Protein AF-D8WWE9-F1 (afdb_monomer)

Nearest PDB structures (foldseek):
  2ols-assembly1_A  TM=8.909E-01  e=7.713E-04  Neisseria meningitidis MC58
  7w42-assembly1_A  TM=5.062E-01  e=3.709E+00  Bacillus subtilis subsp. subtilis str. 168
  7w42-assembly1_B  TM=5.031E-01  e=4.239E+00  Bacillus subtilis subsp. subtilis str. 168
  7w46-assembly1_A  TM=4.841E-01  e=5.918E+00  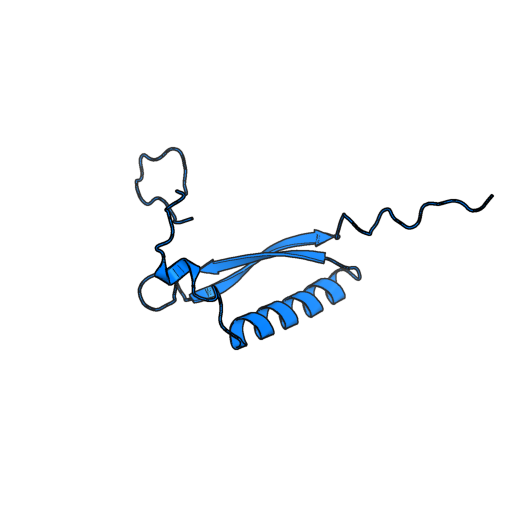Bacillus subtilis subsp. subtilis str. 168

Organism: NCBI:txid857391

Mean predicted aligned error: 7.58 Å

Radius of gyration: 18.25 Å; Cα contacts (8 Å, |Δi|>4): 81; chains: 1; bounding box: 38×42×53 Å

Solvent-accessible surface area (backbone atoms only — not comparable to full-atom values): 5784 Å² total; per-residue (Å²): 109,45,77,44,86,56,90,84,56,94,54,69,55,43,84,66,85,76,52,79,68,61,71,75,48,78,94,66,54,72,68,55,51,53,52,50,52,56,48,51,52,54,51,24,65,73,71,73,46,67,61,43,71,45,67,49,62,38,53,74,45,79,90,40,63,76,42,45,76,44,80,78,45,78,43,73,47,75,82,73,75,68,76,84,74,77,77,91,126

Sequence (89 aa):
MIYDNDPNTEEPVKTINTTPEERGKYVINDDEILQLAKWACIIEDHYGKGMDIEWAKDGDGVNVGTGKLFIVQARPETVHSQTSKGSIE

InterPro domains:
  IPR002192 Pyruvate phosphate dikinase, AMP/ATP-binding [PF01326] (8-86)
  IPR006319 Phosphoenolpyruvate synthase [PTHR43030] (1-85)

pLDDT: mean 87.79, std 15.48, range [37.56, 98.75]

Structure (mmCIF, N/CA/C/O backbone):
data_AF-D8WWE9-F1
#
_entry.id   AF-D8WWE9-F1
#
loop_
_atom_site.group_PDB
_atom_site.id
_atom_site.type_symbol
_atom_site.label_atom_id
_atom_site.label_alt_id
_atom_site.label_comp_id
_atom_site.label_asym_id
_atom_site.label_entity_id
_atom_site.label_seq_id
_atom_site.pdbx_PDB_ins_code
_atom_site.Cartn_x
_atom_site.Cartn_y
_atom_site.Cartn_z
_atom_site.occupancy
_atom_site.B_iso_or_equiv
_atom_site.auth_seq_id
_atom_site.auth_comp_id
_atom_site.auth_asym_id
_atom_site.auth_atom_id
_atom_site.pdbx_PDB_model_num
ATOM 1 N N . MET A 1 1 ? 13.334 -1.999 -3.268 1.00 81.38 1 MET A N 1
ATOM 2 C CA . MET A 1 1 ? 13.803 -3.245 -2.630 1.00 81.38 1 MET A CA 1
ATOM 3 C C . MET A 1 1 ? 13.328 -4.396 -3.491 1.00 81.38 1 MET A C 1
ATOM 5 O O . MET A 1 1 ? 12.203 -4.326 -3.968 1.00 81.38 1 MET A O 1
ATOM 9 N N . ILE A 1 2 ? 14.172 -5.387 -3.741 1.00 84.94 2 ILE A N 1
ATOM 10 C CA . ILE A 1 2 ? 13.803 -6.595 -4.488 1.00 84.94 2 ILE A CA 1
ATOM 11 C C . ILE A 1 2 ? 14.180 -7.824 -3.666 1.00 84.94 2 ILE A C 1
ATOM 13 O O . ILE A 1 2 ? 15.114 -7.747 -2.866 1.00 84.94 2 ILE A O 1
ATOM 17 N N . TYR A 1 3 ? 13.473 -8.936 -3.869 1.00 83.31 3 TYR A N 1
ATOM 18 C CA . TYR A 1 3 ? 13.875 -10.217 -3.294 1.00 83.31 3 TYR A CA 1
ATOM 19 C C . TYR A 1 3 ? 15.246 -10.624 -3.825 1.00 83.31 3 TYR A C 1
ATOM 21 O O . TYR A 1 3 ? 15.533 -10.475 -5.020 1.00 83.31 3 TYR A O 1
ATOM 29 N N . ASP A 1 4 ? 16.093 -11.113 -2.927 1.00 87.38 4 ASP A N 1
ATOM 30 C CA . ASP A 1 4 ? 17.361 -11.701 -3.311 1.00 87.38 4 ASP A CA 1
ATOM 31 C C . ASP A 1 4 ? 17.183 -13.208 -3.505 1.00 87.38 4 ASP A C 1
ATOM 33 O O . ASP A 1 4 ? 16.868 -13.941 -2.575 1.00 87.38 4 ASP A O 1
ATOM 37 N N . ASN A 1 5 ? 17.329 -13.660 -4.750 1.00 84.06 5 ASN A N 1
ATOM 38 C CA . ASN A 1 5 ? 17.102 -15.057 -5.127 1.00 84.06 5 ASN A CA 1
ATOM 39 C C . ASN A 1 5 ? 18.366 -15.922 -4.998 1.00 84.06 5 ASN A C 1
ATOM 41 O O . ASN A 1 5 ? 18.355 -17.073 -5.432 1.00 84.06 5 ASN A O 1
ATOM 45 N N . ASP A 1 6 ? 19.465 -15.378 -4.467 1.00 89.00 6 ASP A N 1
ATOM 46 C CA . ASP A 1 6 ? 20.654 -16.172 -4.163 1.00 89.00 6 ASP A CA 1
ATOM 47 C C . ASP A 1 6 ? 20.370 -17.044 -2.930 1.00 89.00 6 ASP A C 1
ATOM 49 O O . ASP A 1 6 ? 20.174 -16.506 -1.844 1.00 89.00 6 ASP A O 1
ATOM 53 N N . PRO A 1 7 ? 20.355 -18.383 -3.048 1.00 85.50 7 PRO A N 1
ATOM 54 C CA . PRO A 1 7 ? 20.072 -19.260 -1.914 1.00 85.50 7 PRO A CA 1
ATOM 55 C C . PRO A 1 7 ? 21.139 -19.200 -0.807 1.00 85.50 7 PRO A C 1
ATOM 57 O O . PRO A 1 7 ? 20.920 -19.764 0.261 1.00 85.50 7 PRO A O 1
ATOM 60 N N . ASN A 1 8 ? 22.287 -18.558 -1.055 1.00 90.88 8 ASN A N 1
ATOM 61 C CA . ASN A 1 8 ? 23.370 -18.392 -0.085 1.00 90.88 8 ASN A CA 1
ATOM 62 C C . ASN A 1 8 ? 23.401 -16.996 0.554 1.00 90.88 8 ASN A C 1
ATOM 64 O O . ASN A 1 8 ? 24.315 -16.711 1.326 1.00 90.88 8 ASN A O 1
ATOM 68 N N . THR A 1 9 ? 22.456 -16.116 0.214 1.00 89.12 9 THR A N 1
ATOM 69 C CA . THR A 1 9 ? 22.380 -14.783 0.814 1.00 89.12 9 THR A CA 1
ATOM 70 C C . THR A 1 9 ? 21.918 -14.871 2.269 1.00 89.12 9 THR A C 1
ATOM 72 O O . THR A 1 9 ? 21.010 -15.635 2.601 1.00 89.12 9 THR A O 1
ATOM 75 N N . GLU A 1 10 ? 22.537 -14.087 3.150 1.00 88.25 10 GLU A N 1
ATOM 76 C CA . GLU A 1 10 ? 22.070 -13.947 4.537 1.00 88.25 10 GLU A CA 1
ATOM 77 C C . GLU A 1 10 ? 20.835 -13.034 4.622 1.00 88.25 10 GLU A C 1
ATOM 79 O O . GLU A 1 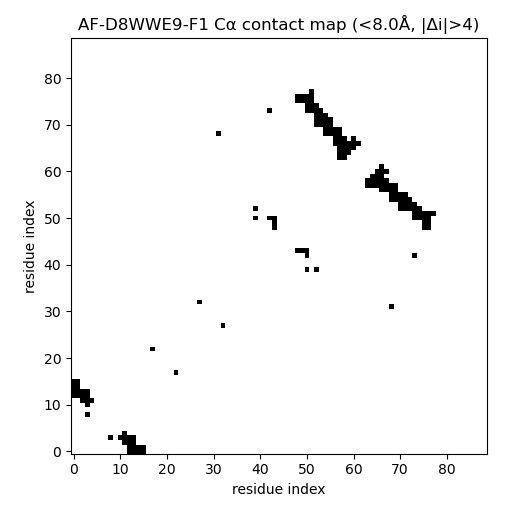10 ? 20.020 -13.177 5.533 1.00 88.25 10 GLU A O 1
ATOM 84 N N . GLU A 1 11 ? 20.667 -12.130 3.651 1.00 90.56 11 GLU A N 1
ATOM 85 C CA . GLU A 1 11 ? 19.613 -11.116 3.627 1.00 90.56 11 GLU A CA 1
ATOM 86 C C . GLU A 1 11 ? 18.595 -11.419 2.513 1.00 90.56 11 GLU A C 1
ATOM 88 O O . GLU A 1 11 ? 18.944 -11.385 1.333 1.00 90.56 11 GLU A O 1
ATOM 93 N N . PRO A 1 12 ? 17.307 -11.654 2.827 1.00 87.75 12 PRO A N 1
ATOM 94 C CA . PRO A 1 12 ? 16.309 -12.094 1.842 1.00 87.75 12 PRO A CA 1
ATOM 95 C C . PRO A 1 12 ? 15.935 -11.015 0.812 1.00 87.75 12 PRO A C 1
ATOM 97 O O . PRO A 1 12 ? 15.179 -11.265 -0.132 1.00 87.75 12 PRO A O 1
ATOM 100 N N . VAL A 1 13 ? 16.411 -9.787 1.012 1.00 89.56 13 VAL A N 1
ATOM 101 C CA . VAL A 1 13 ? 16.080 -8.620 0.205 1.00 89.56 13 VAL A CA 1
ATOM 102 C C . VAL A 1 13 ? 17.306 -7.746 -0.007 1.00 89.56 13 VAL A C 1
ATOM 104 O O . VAL A 1 13 ? 18.156 -7.602 0.867 1.00 89.56 13 VAL A O 1
ATOM 107 N N . LYS A 1 14 ? 17.354 -7.078 -1.161 1.00 90.50 14 LYS A N 1
ATOM 108 C CA . LYS A 1 14 ? 18.380 -6.080 -1.471 1.00 90.50 14 LYS A CA 1
ATOM 109 C C . LYS A 1 14 ? 17.789 -4.757 -1.926 1.00 90.50 14 LYS A C 1
ATOM 111 O O . LYS A 1 14 ? 16.771 -4.687 -2.627 1.00 90.50 14 LYS A O 1
ATOM 116 N N . THR A 1 15 ? 18.464 -3.680 -1.543 1.00 91.38 15 THR A N 1
ATOM 117 C CA . THR A 1 15 ? 18.146 -2.327 -1.998 1.00 91.38 15 THR A CA 1
ATOM 118 C C . THR A 1 15 ? 18.896 -2.042 -3.287 1.00 91.38 15 THR A C 1
ATOM 120 O O . THR A 1 15 ? 20.121 -2.089 -3.333 1.00 91.38 15 THR A O 1
ATOM 123 N N . ILE A 1 16 ? 18.143 -1.730 -4.338 1.00 90.62 16 ILE A N 1
ATOM 124 C CA . ILE A 1 16 ? 18.677 -1.331 -5.637 1.00 90.62 16 ILE A CA 1
ATOM 125 C C . ILE A 1 16 ? 18.318 0.125 -5.906 1.00 90.62 16 ILE A C 1
ATOM 127 O O . ILE A 1 16 ? 17.253 0.598 -5.500 1.00 90.62 16 ILE A O 1
ATOM 131 N N . ASN A 1 17 ? 19.214 0.833 -6.586 1.00 94.00 17 ASN A N 1
ATOM 132 C CA . ASN A 1 17 ? 18.966 2.208 -6.989 1.00 94.00 17 ASN A CA 1
ATOM 133 C C . ASN A 1 17 ? 17.904 2.249 -8.086 1.00 94.00 17 ASN A C 1
ATOM 135 O O . ASN A 1 17 ? 18.015 1.538 -9.080 1.00 94.00 17 ASN A O 1
ATOM 139 N N . THR A 1 18 ? 16.929 3.138 -7.928 1.00 91.94 18 THR A N 1
ATOM 140 C CA . THR A 1 18 ? 15.986 3.467 -8.998 1.00 91.94 18 THR A CA 1
ATOM 141 C C . THR A 1 18 ? 16.670 4.322 -10.062 1.00 91.94 18 THR A C 1
ATOM 143 O O . THR A 1 18 ? 17.514 5.178 -9.754 1.00 91.94 18 THR A O 1
ATOM 146 N N . THR A 1 19 ? 16.293 4.101 -11.315 1.00 94.19 19 THR A N 1
ATOM 147 C CA . THR A 1 19 ? 16.696 4.896 -12.477 1.00 94.19 19 THR A CA 1
ATOM 148 C C . THR A 1 19 ? 16.095 6.309 -12.419 1.00 94.19 19 THR A C 1
ATOM 150 O O . THR A 1 19 ? 15.092 6.532 -11.736 1.00 94.19 19 THR A O 1
ATOM 153 N N . PRO A 1 20 ? 16.666 7.297 -13.137 1.00 95.56 20 PRO A N 1
ATOM 154 C CA . PRO A 1 20 ? 16.083 8.639 -13.213 1.00 95.56 20 PRO A CA 1
ATOM 155 C C . PRO A 1 20 ? 14.637 8.653 -13.725 1.00 95.56 20 PRO A C 1
ATOM 157 O O . PRO A 1 20 ? 13.836 9.458 -13.263 1.00 95.56 20 PRO A O 1
ATOM 160 N N . GLU A 1 21 ? 14.299 7.749 -14.646 1.00 94.25 21 GLU A N 1
ATOM 161 C CA . GLU A 1 21 ? 12.949 7.629 -15.195 1.00 94.25 21 GLU A CA 1
ATOM 162 C C . GLU A 1 21 ? 11.953 7.104 -14.152 1.00 94.25 21 GLU A C 1
ATOM 164 O O . GLU A 1 21 ? 10.883 7.684 -13.989 1.00 94.25 21 GLU A O 1
ATOM 169 N N . GLU A 1 22 ? 12.305 6.055 -13.401 1.00 91.69 22 GLU A N 1
ATOM 170 C CA . GLU A 1 22 ? 11.451 5.506 -12.335 1.00 91.69 22 GLU A CA 1
ATOM 171 C C . GLU A 1 22 ? 11.172 6.533 -11.236 1.00 91.69 22 GLU A C 1
ATOM 173 O O . GLU A 1 22 ? 10.057 6.605 -10.730 1.00 91.69 22 GLU A O 1
ATOM 178 N N . ARG A 1 23 ? 12.157 7.377 -10.899 1.00 93.94 23 ARG A N 1
ATOM 179 C CA . ARG A 1 23 ? 11.981 8.459 -9.913 1.00 93.94 23 ARG A CA 1
ATOM 180 C C . ARG A 1 23 ? 10.982 9.524 -10.361 1.00 93.94 23 ARG A C 1
ATOM 182 O O . ARG A 1 23 ? 10.426 10.213 -9.514 1.00 93.94 23 ARG A O 1
ATOM 189 N N . GLY A 1 24 ? 10.788 9.682 -11.671 1.00 94.69 24 GLY A N 1
ATOM 190 C CA . GLY A 1 24 ? 9.828 10.619 -12.254 1.00 94.69 24 GLY A CA 1
ATOM 191 C C . GLY A 1 24 ? 8.419 10.048 -12.422 1.00 94.69 24 GLY A C 1
ATOM 192 O O . GLY A 1 24 ? 7.551 10.751 -12.933 1.00 94.69 24 GLY A O 1
ATOM 193 N N . LYS A 1 25 ? 8.182 8.788 -12.034 1.00 92.94 25 LYS A N 1
ATOM 194 C CA . LYS A 1 25 ? 6.895 8.101 -12.186 1.00 92.94 25 LYS A CA 1
ATOM 195 C C . LYS A 1 25 ? 6.206 7.909 -10.839 1.00 92.94 25 LYS A C 1
ATOM 197 O O . LYS A 1 25 ? 6.850 7.760 -9.803 1.00 92.94 25 LYS A O 1
ATOM 202 N N . TYR A 1 26 ? 4.877 7.859 -10.870 1.00 95.19 26 TYR A N 1
ATOM 203 C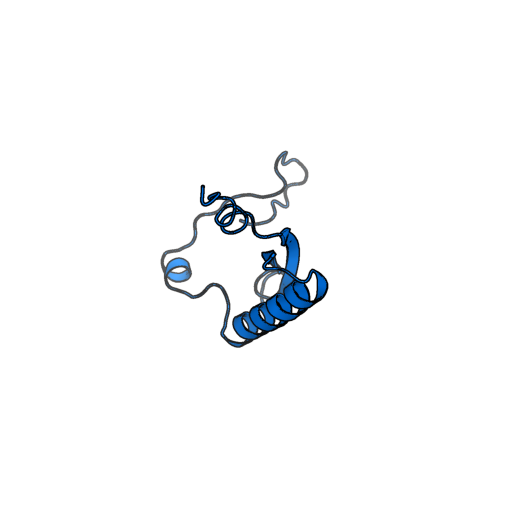 CA . TYR A 1 26 ? 4.102 7.371 -9.735 1.00 95.19 26 TYR A CA 1
ATOM 204 C C . TYR A 1 26 ? 4.311 5.863 -9.564 1.00 95.19 26 TYR A C 1
ATOM 206 O O . TYR A 1 26 ? 4.389 5.122 -10.542 1.00 95.19 26 TYR A O 1
ATOM 214 N N . VAL A 1 27 ? 4.404 5.416 -8.310 1.00 93.38 27 VAL A N 1
ATOM 215 C CA . VAL A 1 27 ? 4.659 4.005 -7.966 1.00 93.38 27 VAL A CA 1
ATOM 216 C C . VAL A 1 27 ? 3.420 3.113 -8.108 1.00 93.38 27 VAL A C 1
ATOM 218 O O . VAL A 1 27 ? 3.553 1.896 -8.206 1.00 93.38 27 VAL A O 1
ATOM 221 N N . ILE A 1 28 ? 2.232 3.720 -8.130 1.00 95.50 28 ILE A N 1
ATOM 222 C CA . ILE A 1 28 ? 0.925 3.080 -8.310 1.00 95.50 28 ILE A CA 1
ATOM 223 C C . ILE A 1 28 ? 0.012 3.996 -9.135 1.00 95.50 28 ILE A C 1
ATOM 225 O O . ILE A 1 28 ? 0.249 5.204 -9.202 1.00 95.50 28 ILE A O 1
ATOM 229 N N . ASN A 1 29 ? -1.003 3.420 -9.776 1.00 95.56 29 ASN A N 1
ATOM 230 C CA . ASN A 1 29 ? -1.990 4.153 -10.577 1.00 95.56 29 ASN A CA 1
ATOM 231 C C . ASN A 1 29 ? -3.235 4.567 -9.762 1.00 95.56 29 ASN A C 1
ATOM 233 O O . ASN A 1 29 ? -3.395 4.180 -8.605 1.00 95.56 29 ASN A O 1
ATOM 237 N N . ASP A 1 30 ? -4.130 5.341 -10.377 1.00 98.00 30 ASP A N 1
ATOM 238 C CA . ASP A 1 30 ? -5.331 5.873 -9.717 1.00 98.00 30 ASP A CA 1
ATOM 239 C C . ASP A 1 30 ? -6.277 4.778 -9.194 1.00 98.00 30 ASP A C 1
ATOM 241 O O . ASP A 1 30 ? -6.809 4.900 -8.089 1.00 98.00 30 ASP A O 1
ATOM 245 N N . ASP A 1 31 ? -6.446 3.675 -9.929 1.00 97.75 31 ASP A N 1
ATOM 246 C CA . ASP A 1 31 ? -7.296 2.557 -9.499 1.00 97.75 31 ASP A CA 1
ATOM 247 C C . ASP A 1 31 ? -6.715 1.861 -8.258 1.00 97.75 31 ASP A C 1
ATOM 249 O O . ASP A 1 31 ? -7.439 1.500 -7.327 1.00 97.75 31 ASP A O 1
ATOM 253 N N . GLU A 1 32 ? -5.391 1.714 -8.210 1.00 97.62 32 GLU A N 1
ATOM 254 C CA . GLU A 1 32 ? -4.660 1.174 -7.063 1.00 97.62 32 GLU A CA 1
ATOM 255 C C . GLU A 1 32 ? -4.767 2.092 -5.839 1.00 97.62 32 GLU A C 1
ATOM 257 O O . GLU A 1 32 ? -4.969 1.609 -4.723 1.00 97.62 32 GLU A O 1
ATOM 262 N N . ILE A 1 33 ? -4.711 3.412 -6.039 1.00 98.19 33 ILE A N 1
ATOM 263 C CA . ILE A 1 33 ? -4.927 4.404 -4.977 1.00 98.19 33 ILE A CA 1
ATOM 264 C C . ILE A 1 33 ? -6.341 4.269 -4.400 1.00 98.19 33 ILE A C 1
ATOM 266 O O . ILE A 1 33 ? -6.506 4.185 -3.181 1.00 98.19 33 ILE A O 1
ATOM 270 N N . LEU A 1 34 ? -7.365 4.200 -5.257 1.00 98.62 34 LEU A N 1
ATOM 271 C CA . LEU A 1 34 ? -8.754 4.027 -4.824 1.00 98.62 34 LEU A CA 1
ATOM 272 C C . LEU A 1 34 ? -8.964 2.694 -4.095 1.00 98.62 34 LEU A C 1
ATOM 274 O O . LEU A 1 34 ? -9.705 2.631 -3.109 1.00 98.62 34 LEU A O 1
ATOM 278 N N . GLN A 1 35 ? -8.286 1.633 -4.535 1.00 98.44 35 GLN A N 1
ATOM 279 C CA . GLN A 1 35 ? -8.329 0.333 -3.876 1.00 98.44 35 GLN A CA 1
ATOM 280 C C . GLN A 1 35 ? -7.720 0.382 -2.467 1.00 98.44 35 GLN A C 1
ATOM 282 O O . GLN A 1 35 ? -8.329 -0.147 -1.530 1.00 98.44 35 GLN A O 1
ATOM 287 N N . LEU A 1 36 ? -6.565 1.036 -2.296 1.00 98.50 36 LEU A N 1
ATOM 288 C CA . LEU A 1 36 ? -5.943 1.234 -0.983 1.00 98.50 36 LEU A CA 1
ATOM 289 C C . LEU A 1 36 ? -6.816 2.098 -0.070 1.00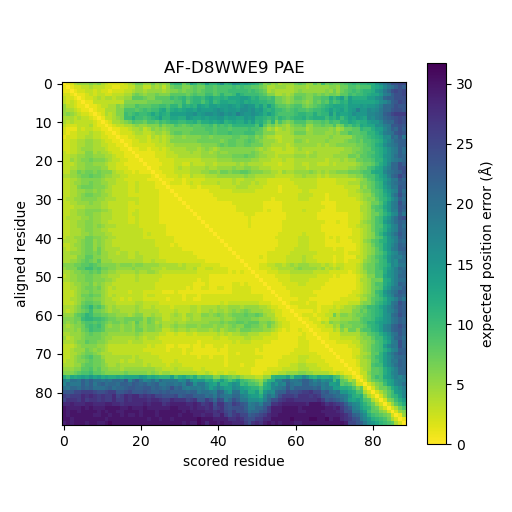 98.50 36 LEU A C 1
ATOM 291 O O . LEU A 1 36 ? -7.007 1.741 1.089 1.00 98.50 36 LEU A O 1
ATOM 295 N N . ALA A 1 37 ? -7.409 3.176 -0.590 1.00 98.44 37 ALA A N 1
ATOM 296 C CA . ALA A 1 37 ? -8.316 4.032 0.176 1.00 98.44 37 ALA A CA 1
ATOM 297 C C . ALA A 1 37 ? -9.541 3.254 0.681 1.00 98.44 37 ALA A C 1
ATOM 299 O O . ALA A 1 37 ? -9.895 3.332 1.856 1.00 98.44 37 ALA A O 1
ATOM 300 N N . LYS A 1 38 ? -10.147 2.425 -0.180 1.00 98.75 38 LYS A N 1
ATOM 301 C CA . LYS A 1 38 ? -11.258 1.550 0.212 1.00 98.75 38 LYS A CA 1
ATOM 302 C C . LYS A 1 38 ? -10.853 0.567 1.311 1.00 98.75 38 LYS A C 1
ATOM 304 O O . LYS A 1 38 ? -11.623 0.352 2.244 1.00 98.75 38 LYS A O 1
ATOM 309 N N . TRP A 1 39 ? -9.676 -0.049 1.203 1.00 98.62 39 TRP A N 1
ATOM 310 C CA . TRP A 1 39 ? -9.173 -0.941 2.250 1.00 98.62 39 TRP A CA 1
ATOM 311 C C . TRP A 1 39 ? -8.890 -0.202 3.554 1.00 98.62 39 TRP A C 1
ATOM 313 O O . TRP A 1 39 ? -9.238 -0.726 4.607 1.00 98.62 39 TRP A O 1
ATOM 323 N N . ALA A 1 40 ? -8.339 1.011 3.494 1.00 98.12 40 ALA A N 1
ATOM 324 C CA . ALA A 1 40 ? -8.099 1.833 4.673 1.00 98.12 40 ALA A CA 1
ATOM 325 C C . ALA A 1 40 ? -9.395 2.107 5.450 1.00 98.12 40 ALA A C 1
ATOM 327 O O . ALA A 1 40 ? -9.425 1.858 6.652 1.00 98.12 40 ALA A O 1
ATOM 328 N N . CYS A 1 41 ? -10.481 2.497 4.768 1.00 98.25 41 CYS A N 1
ATOM 329 C CA . CYS A 1 41 ? -11.789 2.685 5.409 1.00 98.25 41 CYS A CA 1
ATOM 330 C C . CYS A 1 41 ? -12.310 1.394 6.057 1.00 98.25 41 CYS A C 1
ATOM 332 O O . CYS A 1 41 ? -12.736 1.409 7.204 1.00 98.25 41 CYS A O 1
ATOM 334 N N . ILE A 1 42 ? -12.226 0.256 5.356 1.00 98.56 42 ILE A N 1
ATOM 335 C CA . ILE A 1 42 ? -12.670 -1.041 5.900 1.00 98.56 42 ILE A CA 1
ATOM 336 C C . ILE A 1 42 ? -11.869 -1.424 7.155 1.00 98.56 42 ILE A C 1
ATOM 338 O O . ILE A 1 42 ? -12.428 -1.957 8.113 1.00 98.56 42 ILE A O 1
ATOM 342 N N . ILE A 1 43 ? -10.557 -1.182 7.147 1.00 98.12 43 ILE A N 1
ATOM 343 C CA . ILE A 1 43 ? -9.668 -1.483 8.272 1.00 98.12 43 ILE A CA 1
ATOM 344 C C . ILE A 1 43 ? -9.966 -0.553 9.454 1.00 98.12 43 ILE A C 1
ATOM 346 O O . ILE A 1 43 ? -10.089 -1.030 10.581 1.00 98.12 43 ILE A O 1
ATOM 350 N N . GLU A 1 44 ? -10.127 0.748 9.216 1.00 97.44 44 GLU A N 1
ATOM 351 C CA . GLU A 1 44 ? -10.521 1.716 10.244 1.00 97.44 44 GLU A CA 1
ATOM 352 C C . GLU A 1 44 ? -11.865 1.346 10.885 1.00 97.44 44 GLU A C 1
ATOM 354 O O . GLU A 1 44 ? -11.944 1.259 12.113 1.00 97.44 44 GLU A O 1
ATOM 359 N N . ASP A 1 45 ? -12.883 1.032 10.077 1.00 98.00 45 ASP A N 1
ATOM 360 C CA . ASP A 1 45 ? -14.201 0.598 10.553 1.00 98.00 45 ASP A CA 1
ATOM 361 C C . ASP A 1 45 ? -14.106 -0.671 11.414 1.00 98.00 45 ASP A C 1
ATOM 363 O O . ASP A 1 45 ? -14.787 -0.794 12.434 1.00 98.00 45 ASP A O 1
ATOM 367 N N . HIS A 1 46 ? -13.235 -1.615 11.039 1.00 97.56 46 HIS A N 1
ATOM 368 C CA . HIS A 1 46 ? -13.036 -2.857 11.785 1.00 97.56 46 HIS A CA 1
ATOM 369 C C . HIS A 1 46 ? -12.432 -2.627 13.180 1.00 97.56 46 HIS A C 1
ATOM 371 O O . HIS A 1 46 ? -12.843 -3.276 14.144 1.00 97.56 46 HIS A O 1
ATOM 377 N N . TYR A 1 47 ? -11.462 -1.715 13.305 1.00 95.88 47 TYR A N 1
ATOM 378 C CA . TYR A 1 47 ? -10.771 -1.439 14.572 1.00 95.88 47 TYR A CA 1
ATOM 379 C C . TYR A 1 47 ? -11.375 -0.275 15.376 1.00 95.88 47 TYR A C 1
ATOM 381 O O . TYR A 1 47 ? -11.021 -0.091 16.548 1.00 95.88 47 TYR A O 1
ATOM 389 N N . GLY A 1 48 ? -12.278 0.503 14.772 1.00 95.38 48 GLY A N 1
ATOM 390 C CA . GLY A 1 48 ? -12.988 1.625 15.388 1.00 95.38 48 GLY A CA 1
ATOM 391 C C . GLY A 1 48 ? -12.095 2.815 15.750 1.00 95.38 48 GLY A C 1
ATOM 392 O O . GLY A 1 48 ? -12.400 3.541 16.697 1.00 95.38 48 GLY A O 1
ATOM 393 N N . LYS A 1 49 ? -10.952 2.975 15.077 1.00 92.88 49 LYS A N 1
ATOM 394 C CA . LYS A 1 49 ? -9.986 4.063 15.296 1.00 92.88 49 LYS A CA 1
ATOM 395 C C . LYS A 1 49 ? -9.071 4.220 14.085 1.00 92.88 49 LYS A C 1
ATOM 397 O O . LYS A 1 49 ? -8.897 3.260 13.342 1.00 92.88 49 LYS A O 1
ATOM 402 N N . GLY A 1 50 ? -8.425 5.379 13.969 1.00 94.06 50 GLY A N 1
ATOM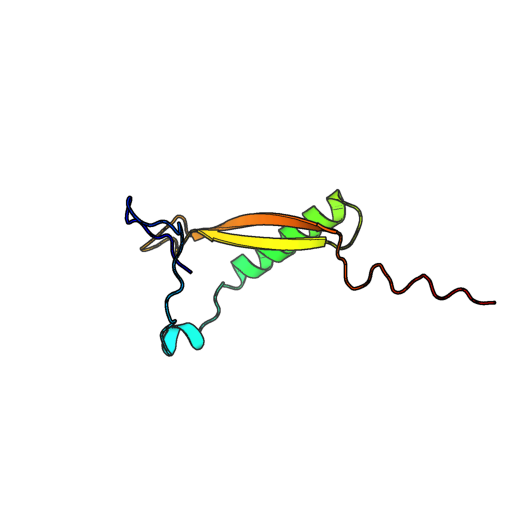 403 C CA . GLY A 1 50 ? -7.407 5.618 12.948 1.00 94.06 50 GLY A CA 1
ATOM 404 C C . GLY A 1 50 ? -6.286 4.575 13.003 1.00 94.06 50 GLY A C 1
ATOM 405 O O . GLY A 1 50 ? -5.770 4.247 14.080 1.00 94.06 50 GLY A O 1
ATOM 406 N N . MET A 1 51 ? -5.926 4.051 11.833 1.00 95.75 51 MET A N 1
ATOM 407 C CA . MET A 1 51 ? -4.948 2.976 11.672 1.00 95.75 51 MET A CA 1
ATOM 408 C C . MET A 1 51 ? -3.773 3.433 10.806 1.00 95.75 51 MET A C 1
ATOM 410 O O . MET A 1 51 ? -3.953 4.095 9.788 1.00 95.75 51 MET A O 1
ATOM 414 N N . ASP A 1 52 ? -2.575 3.023 11.203 1.00 96.44 52 ASP A N 1
ATOM 415 C CA . ASP A 1 52 ? -1.355 3.052 10.403 1.00 96.44 52 ASP A CA 1
ATOM 416 C C . ASP A 1 52 ? -1.229 1.707 9.664 1.00 96.44 52 ASP A C 1
ATOM 418 O O . ASP A 1 52 ? -1.224 0.636 10.290 1.00 96.44 52 ASP A O 1
ATOM 422 N N . ILE A 1 53 ? -1.222 1.762 8.331 1.00 96.94 53 ILE A N 1
ATOM 423 C CA . ILE A 1 53 ? -1.378 0.603 7.447 1.00 96.94 53 ILE A CA 1
ATOM 424 C C . ILE A 1 53 ? -0.174 0.515 6.514 1.00 96.94 53 ILE A C 1
ATOM 426 O O . ILE A 1 53 ? 0.032 1.368 5.650 1.00 96.94 53 ILE A O 1
ATOM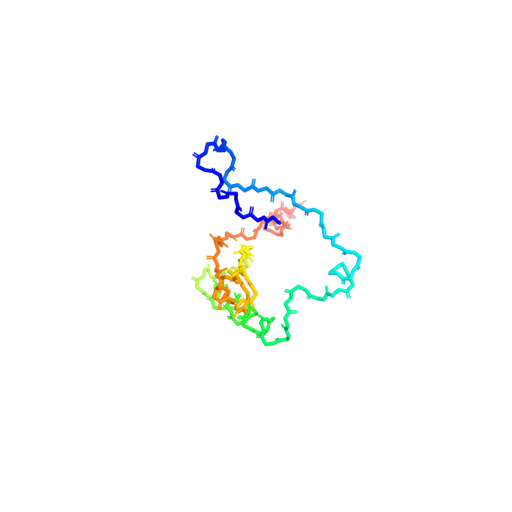 430 N N . GLU A 1 54 ? 0.571 -0.576 6.639 1.00 97.56 54 GLU A N 1
ATOM 431 C CA . GLU A 1 54 ? 1.634 -0.927 5.711 1.00 97.56 54 GLU A CA 1
ATOM 432 C C . GLU A 1 54 ? 1.078 -1.857 4.631 1.00 97.56 54 GLU A C 1
ATOM 434 O O . GLU A 1 54 ? 0.359 -2.826 4.909 1.00 97.56 54 GLU A O 1
ATOM 439 N N . TRP A 1 55 ? 1.439 -1.581 3.381 1.00 97.50 55 TRP A N 1
ATOM 440 C CA . TRP A 1 55 ? 1.011 -2.341 2.214 1.00 97.50 55 TRP A CA 1
ATOM 441 C C . TRP A 1 55 ? 2.189 -2.608 1.275 1.00 97.50 55 TRP A C 1
ATOM 443 O O . TRP A 1 55 ? 3.207 -1.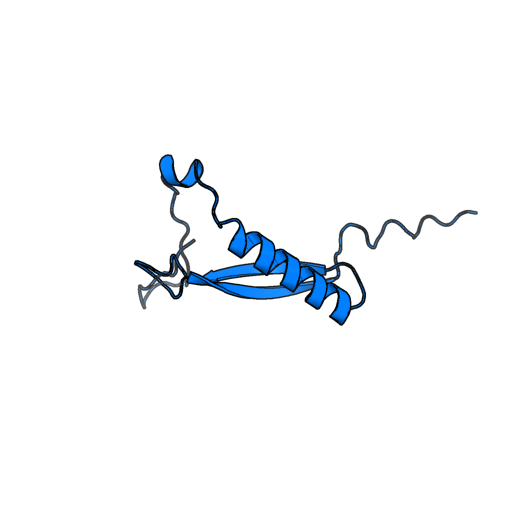917 1.308 1.00 97.50 55 TRP A O 1
ATOM 453 N N . ALA A 1 56 ? 2.042 -3.617 0.423 1.00 95.25 56 ALA A N 1
ATOM 454 C CA . ALA A 1 56 ? 3.020 -3.976 -0.595 1.00 95.25 56 ALA A CA 1
ATOM 455 C C . ALA A 1 56 ? 2.327 -4.315 -1.918 1.00 95.25 56 ALA A C 1
ATOM 457 O O . ALA A 1 56 ? 1.194 -4.800 -1.929 1.00 95.25 56 ALA A O 1
ATOM 458 N N . LYS A 1 57 ? 3.026 -4.083 -3.031 1.00 95.06 57 LYS A N 1
ATOM 459 C CA . LYS A 1 57 ? 2.630 -4.545 -4.363 1.00 95.06 57 LYS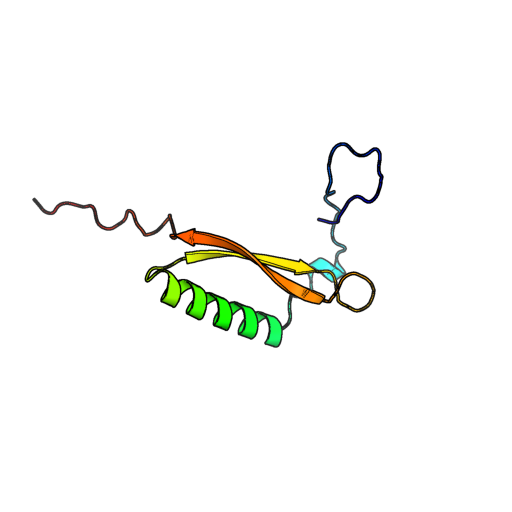 A CA 1
ATOM 460 C C . LYS A 1 57 ? 3.568 -5.659 -4.810 1.00 95.06 57 LYS A C 1
ATOM 462 O O . LYS A 1 57 ? 4.787 -5.499 -4.765 1.00 95.06 57 LYS A O 1
ATOM 467 N N . ASP A 1 58 ? 3.001 -6.776 -5.242 1.00 93.12 58 ASP A N 1
ATOM 468 C CA . ASP A 1 58 ? 3.760 -7.923 -5.734 1.00 93.12 58 ASP A CA 1
ATOM 469 C C . ASP A 1 58 ? 4.163 -7.727 -7.203 1.00 93.12 58 ASP A C 1
ATOM 471 O O . ASP A 1 58 ? 3.477 -8.180 -8.118 1.00 93.12 58 ASP A O 1
ATOM 475 N N . GLY A 1 59 ? 5.271 -7.021 -7.427 1.00 90.25 59 GLY A N 1
ATOM 476 C CA . GLY A 1 59 ? 5.827 -6.784 -8.760 1.00 90.25 59 GLY A CA 1
ATOM 477 C C . GLY A 1 59 ? 4.968 -5.881 -9.658 1.00 90.25 59 GLY A C 1
ATOM 478 O O . GLY A 1 59 ? 4.087 -5.157 -9.191 1.00 90.25 59 GLY A O 1
ATOM 479 N N . ASP A 1 60 ? 5.257 -5.879 -10.962 1.00 89.50 60 ASP A N 1
ATOM 480 C CA . ASP A 1 60 ? 4.552 -5.055 -11.956 1.00 89.50 60 ASP A CA 1
ATOM 481 C C . ASP A 1 60 ? 3.347 -5.774 -12.591 1.00 89.50 60 ASP A C 1
ATOM 483 O O . ASP A 1 60 ? 2.530 -5.129 -13.246 1.00 89.50 60 ASP A O 1
ATOM 487 N N . GLY A 1 61 ? 3.217 -7.090 -12.383 1.00 88.62 61 GLY A N 1
ATOM 488 C CA . GLY A 1 61 ? 2.167 -7.918 -12.981 1.00 88.62 61 GLY A CA 1
ATOM 489 C C . GLY A 1 61 ? 2.339 -8.166 -14.483 1.00 88.62 61 GLY A C 1
ATOM 490 O O . GLY A 1 61 ? 1.450 -8.746 -15.105 1.00 88.62 61 GLY A O 1
ATOM 491 N N . VAL A 1 62 ? 3.460 -7.734 -15.069 1.00 87.75 62 VAL A N 1
ATOM 492 C CA . VAL A 1 62 ? 3.782 -7.886 -16.496 1.00 87.75 62 VAL A CA 1
ATOM 493 C C . VAL A 1 62 ? 5.036 -8.736 -16.665 1.00 87.75 62 VAL A C 1
ATOM 495 O O . VAL A 1 62 ? 5.012 -9.745 -17.365 1.00 87.75 62 VAL A O 1
ATOM 498 N N . ASN A 1 63 ? 6.124 -8.336 -16.013 1.00 88.94 63 ASN A N 1
ATOM 499 C CA . ASN A 1 63 ? 7.426 -8.987 -16.076 1.00 88.94 63 ASN A CA 1
ATOM 500 C C . ASN A 1 63 ? 7.749 -9.746 -14.783 1.00 88.94 63 ASN A C 1
ATOM 502 O O . ASN A 1 63 ? 8.464 -10.746 -14.827 1.00 88.94 63 ASN A O 1
ATOM 506 N N . VAL A 1 64 ? 7.251 -9.276 -13.632 1.00 87.50 64 VAL A N 1
ATOM 507 C CA . VAL A 1 64 ? 7.524 -9.854 -12.308 1.00 87.50 64 VAL A CA 1
ATOM 508 C C . VAL A 1 64 ? 6.279 -9.767 -11.424 1.00 87.50 64 VAL A C 1
ATOM 510 O O . VAL A 1 64 ? 5.596 -8.743 -11.407 1.00 87.50 64 VAL A O 1
ATOM 513 N N . GLY A 1 65 ? 6.031 -10.814 -10.633 1.00 89.62 65 GLY A N 1
ATOM 514 C CA . GLY A 1 65 ? 4.956 -10.843 -9.637 1.00 89.62 65 GLY A CA 1
ATOM 515 C C . GLY A 1 65 ? 3.551 -10.821 -10.246 1.00 89.62 65 GLY A C 1
ATOM 516 O O . GLY A 1 65 ? 3.362 -10.927 -11.457 1.00 89.62 65 GLY A O 1
ATOM 517 N N . THR A 1 66 ? 2.539 -10.728 -9.390 1.00 95.12 66 THR A N 1
ATOM 518 C CA . THR A 1 66 ? 1.122 -10.736 -9.786 1.00 95.12 66 THR A CA 1
ATOM 519 C C . THR A 1 66 ? 0.535 -9.352 -10.069 1.00 95.12 66 THR A C 1
ATOM 521 O O . THR A 1 66 ? -0.592 -9.260 -10.552 1.00 95.12 66 THR A O 1
ATOM 524 N N . GLY A 1 67 ? 1.249 -8.279 -9.728 1.00 94.31 67 GLY A N 1
ATOM 525 C CA . GLY A 1 67 ? 0.774 -6.894 -9.768 1.00 94.31 67 GLY A CA 1
ATOM 526 C C . GLY A 1 67 ? -0.263 -6.560 -8.691 1.00 94.31 67 GLY A C 1
ATOM 527 O O . GLY A 1 67 ? -0.817 -5.465 -8.700 1.00 94.31 67 GLY A O 1
ATOM 528 N N . LYS A 1 68 ? -0.557 -7.487 -7.769 1.00 96.44 68 LYS A N 1
ATOM 529 C CA . LYS A 1 68 ? -1.593 -7.312 -6.744 1.00 96.44 68 LYS A CA 1
ATOM 530 C C . LYS A 1 68 ? -1.070 -6.559 -5.527 1.00 96.44 68 LYS A C 1
ATOM 532 O O . LYS A 1 68 ? 0.099 -6.674 -5.163 1.00 96.44 68 LYS A O 1
ATOM 537 N N . LEU A 1 69 ? -1.976 -5.835 -4.878 1.00 97.75 69 LEU A N 1
ATOM 538 C CA . LEU A 1 69 ? -1.738 -5.164 -3.604 1.00 97.75 69 LEU A CA 1
ATOM 539 C C . LEU A 1 69 ? -2.068 -6.089 -2.426 1.00 97.75 69 LEU A C 1
ATOM 541 O O . LEU A 1 69 ? -3.000 -6.891 -2.496 1.00 97.75 69 LEU A O 1
ATOM 545 N N . PHE A 1 70 ? -1.332 -5.933 -1.330 1.00 97.38 70 PHE A N 1
ATOM 546 C CA . PHE A 1 70 ? -1.505 -6.680 -0.087 1.00 97.38 70 PHE A CA 1
ATOM 547 C C . PHE A 1 70 ? -1.317 -5.756 1.113 1.00 97.38 70 PHE A C 1
ATOM 549 O O . PHE A 1 70 ? -0.454 -4.881 1.091 1.00 97.38 70 PHE A O 1
ATOM 556 N N . ILE A 1 71 ? -2.088 -5.983 2.175 1.00 97.88 71 ILE A N 1
ATOM 557 C CA . ILE A 1 71 ? -1.850 -5.362 3.481 1.00 97.88 71 ILE A CA 1
ATOM 558 C C . ILE A 1 71 ? -0.884 -6.257 4.253 1.00 97.88 71 ILE A C 1
ATOM 560 O O . ILE A 1 71 ? -1.176 -7.436 4.453 1.00 97.88 71 ILE A O 1
ATOM 564 N N . VAL A 1 72 ? 0.260 -5.711 4.665 1.00 96.62 72 VAL A N 1
ATOM 565 C CA . VAL A 1 72 ? 1.288 -6.464 5.406 1.00 96.62 72 VAL A CA 1
ATOM 566 C C . VAL A 1 72 ? 1.189 -6.226 6.909 1.00 96.62 72 VAL A C 1
ATOM 568 O O . VAL A 1 72 ? 1.471 -7.131 7.691 1.00 96.62 72 VAL A O 1
ATOM 571 N N . GLN A 1 73 ? 0.723 -5.045 7.324 1.00 97.12 73 GLN A N 1
ATOM 572 C CA . GLN A 1 7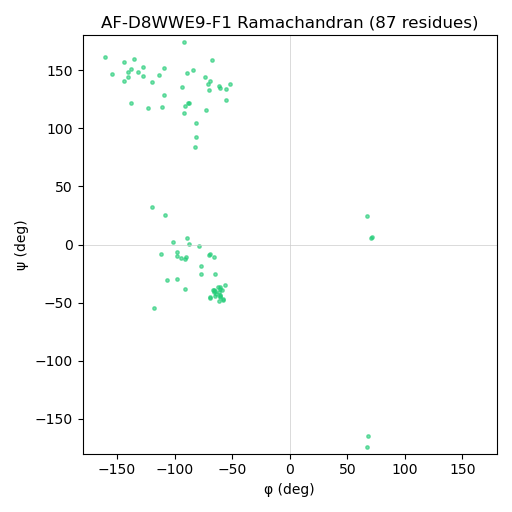3 ? 0.522 -4.717 8.730 1.00 97.12 73 GLN A CA 1
ATOM 573 C C . GLN A 1 73 ? -0.558 -3.642 8.887 1.00 97.12 73 GLN A C 1
ATOM 575 O O . GLN A 1 73 ? -0.660 -2.725 8.080 1.00 97.12 73 GLN A O 1
ATOM 580 N N . ALA A 1 74 ? -1.327 -3.710 9.972 1.00 95.94 74 ALA A N 1
ATOM 581 C CA . ALA A 1 74 ? -2.235 -2.651 10.401 1.00 95.94 74 ALA A CA 1
ATOM 582 C C . ALA A 1 74 ? -2.121 -2.491 11.920 1.00 95.94 74 ALA A C 1
ATOM 584 O O . ALA A 1 74 ? -2.327 -3.453 12.663 1.00 95.94 74 ALA A O 1
ATOM 585 N N . ARG A 1 75 ? -1.775 -1.290 12.386 1.00 95.31 75 ARG A N 1
ATOM 586 C CA . ARG A 1 75 ? -1.637 -0.976 13.814 1.00 95.31 75 ARG A CA 1
ATOM 587 C C . ARG A 1 75 ? -2.371 0.320 14.147 1.00 95.31 75 ARG A C 1
ATOM 589 O O . ARG A 1 75 ? -2.455 1.184 13.281 1.00 95.31 75 ARG A O 1
ATOM 596 N N . PRO A 1 76 ? -2.915 0.481 15.365 1.00 92.19 76 PRO A N 1
ATOM 597 C CA . PRO A 1 76 ? -3.477 1.759 15.782 1.00 92.19 76 PRO A CA 1
ATOM 598 C C . PRO A 1 76 ? -2.481 2.894 15.564 1.00 92.19 76 PRO A C 1
ATOM 600 O O . PRO A 1 76 ? -1.293 2.738 15.850 1.00 92.19 76 PRO A O 1
ATOM 603 N N . GLU A 1 77 ? -2.972 4.022 15.068 1.00 82.81 77 GLU A N 1
ATOM 604 C CA . GLU A 1 77 ? -2.168 5.219 14.858 1.00 82.81 77 GLU A CA 1
ATOM 605 C C . GLU A 1 77 ? -1.575 5.716 16.196 1.00 82.81 77 GLU A C 1
ATOM 607 O O . GLU A 1 77 ? -2.231 5.716 17.246 1.00 82.81 77 GLU A O 1
ATOM 612 N N . THR A 1 78 ? -0.283 6.063 16.193 1.00 67.56 78 THR A N 1
ATOM 613 C CA . THR A 1 78 ? 0.474 6.350 17.427 1.00 67.56 78 THR A CA 1
ATOM 614 C C . THR A 1 78 ? 0.886 7.810 17.601 1.00 67.56 78 THR A C 1
ATOM 616 O O . THR A 1 78 ? 1.398 8.147 18.666 1.00 67.56 78 THR A O 1
ATOM 619 N N . VAL A 1 79 ? 0.702 8.682 16.603 1.00 63.41 79 VAL A N 1
ATOM 620 C CA . VAL A 1 79 ? 1.187 10.073 16.646 1.00 63.41 79 VAL A CA 1
ATOM 621 C C . VAL A 1 79 ? 0.129 11.018 17.227 1.00 63.41 79 VAL A C 1
ATOM 623 O O . VAL A 1 79 ? 0.469 11.882 18.035 1.00 63.41 79 VAL A O 1
ATOM 626 N N . HIS A 1 80 ? -1.155 10.828 16.918 1.00 58.47 80 HIS A N 1
ATOM 627 C CA . HIS A 1 80 ? -2.239 11.696 17.395 1.00 58.47 80 HIS A CA 1
ATOM 628 C C . HIS A 1 80 ? -2.991 11.157 18.621 1.00 58.47 80 HIS A C 1
ATOM 630 O O . HIS A 1 80 ? -3.730 11.900 19.268 1.00 58.47 80 HIS A O 1
ATOM 636 N N . SER A 1 81 ? -2.760 9.907 19.034 1.00 52.22 81 SER A N 1
ATOM 637 C CA . SER A 1 81 ? -3.400 9.324 20.228 1.00 52.22 81 SER A CA 1
ATOM 638 C C . SER A 1 81 ? -2.925 9.908 21.572 1.00 52.22 81 SER A C 1
ATOM 640 O O . SER A 1 81 ? -3.542 9.644 22.606 1.00 52.22 81 SER A O 1
ATOM 642 N N . GLN A 1 82 ? -1.868 10.732 21.589 1.00 51.94 82 GLN A N 1
ATOM 643 C CA . GLN A 1 82 ? -1.339 11.361 22.811 1.00 51.94 82 GLN A CA 1
ATOM 644 C C . GLN A 1 82 ? -1.807 12.809 23.044 1.00 51.94 82 GLN A C 1
ATOM 646 O O . GLN A 1 82 ? -1.549 13.362 24.114 1.00 51.94 82 GLN A O 1
ATOM 651 N N . THR A 1 83 ? -2.522 13.440 22.107 1.00 53.91 83 THR A N 1
ATOM 652 C CA . THR A 1 83 ? -2.864 14.875 22.211 1.00 53.91 83 THR A CA 1
ATOM 653 C C . THR A 1 83 ? -4.038 15.176 23.162 1.00 53.91 83 THR A C 1
ATOM 655 O O . THR A 1 83 ? -4.357 16.338 23.387 1.00 53.91 83 THR A O 1
ATOM 658 N N . SER A 1 84 ? -4.664 14.168 23.785 1.00 49.75 84 SER A N 1
ATOM 659 C CA . SER A 1 84 ? -5.837 14.341 24.664 1.00 49.75 84 SER A CA 1
ATOM 660 C C . SER A 1 84 ? -5.571 14.128 26.166 1.00 49.75 84 SER A C 1
ATOM 662 O O . SER A 1 84 ? -6.490 13.775 26.904 1.00 49.75 84 SER A O 1
ATOM 664 N N . LYS A 1 85 ? -4.332 14.314 26.647 1.00 49.41 85 LYS A N 1
ATOM 665 C CA . LYS A 1 85 ? -3.998 14.288 28.092 1.00 49.41 85 LYS A CA 1
ATOM 666 C C . LYS A 1 85 ? -3.395 15.600 28.615 1.00 49.41 85 LYS A C 1
ATOM 668 O O . LYS A 1 85 ? -2.584 15.593 29.534 1.00 49.41 85 LYS A O 1
ATOM 673 N N . GLY A 1 86 ? -3.808 16.734 28.053 1.00 43.91 86 GLY A N 1
ATOM 674 C CA . GLY A 1 86 ? -3.679 18.020 28.736 1.00 43.91 86 GLY A CA 1
ATOM 675 C C . GLY A 1 86 ? -4.839 18.179 29.713 1.00 43.91 86 GLY A C 1
ATOM 676 O O . GLY A 1 86 ? -5.917 18.604 29.309 1.00 43.91 86 GLY A O 1
ATOM 677 N N . SER A 1 87 ? -4.647 17.776 30.968 1.00 37.56 87 SER A N 1
ATOM 678 C CA . SER A 1 87 ? -5.577 18.083 32.055 1.00 37.56 87 SER A CA 1
ATOM 679 C C . SER A 1 87 ? -5.774 19.598 32.133 1.00 37.56 87 SER A C 1
ATOM 681 O O . SER A 1 87 ? -4.799 20.337 32.246 1.00 37.56 87 SER A O 1
ATOM 683 N N . ILE A 1 88 ? -7.024 20.049 32.057 1.00 44.78 88 ILE A N 1
ATOM 684 C CA . ILE A 1 88 ? -7.406 21.374 32.538 1.00 44.78 88 ILE A CA 1
ATOM 685 C C . ILE A 1 88 ? -7.588 21.224 34.050 1.00 44.78 88 ILE A C 1
ATOM 687 O O . ILE A 1 88 ? -8.577 20.637 34.484 1.00 44.78 88 ILE A O 1
ATOM 691 N N . GLU A 1 89 ? -6.621 21.721 34.815 1.00 37.88 89 GLU A N 1
ATOM 692 C CA . GLU A 1 89 ? -6.810 22.266 36.166 1.00 37.88 89 GLU A CA 1
ATOM 693 C C . GLU A 1 89 ? -6.123 23.631 36.237 1.00 37.88 89 GLU A C 1
ATOM 695 O O . GLU A 1 89 ? -4.994 23.751 35.703 1.00 37.88 89 GLU A O 1
#

Foldseek 3Di:
DAADPPPPDPDRDDDDDDDPVRVVDDPDDPVVVVVVVVVQVVLCVVVVAHKDWDKDAQPCCPPGGNRDIDTPDIDHDDPPPPPPPPDDD

Secondary structure (DSSP, 8-state):
-EE---TT-SSSEE--PPPHHHHTS-SS-HHHHHHHHHHHHHHHHHHTS-EEEEEEE-S-SSSSS---EEEEEEEE--SSTTTT-----